Protein AF-A0A5K0WW25-F1 (afdb_monomer)

Nearest PDB structures (foldseek):
  7s5h-assembly1_B  TM=8.764E-01  e=6.501E-03  Homo sapiens
  2w2p-assembly1_A  TM=8.894E-01  e=1.204E-02  Homo sapiens
  2xtj-assembly1_A  TM=9.066E-01  e=1.696E-02  Homo sapiens
  2w2n-assembly1_A  TM=8.812E-01  e=1.946E-02  Homo sapiens

Radius of gyration: 14.04 Å; Cα contacts (8 Å, |Δi|>4): 53; chains: 1; bounding box: 32×23×36 Å

InterPro domains:
  IPR000209 Peptidase S8/S53 domain [PF00082] (1-59)
  IPR023828 Peptidase S8, subtilisin, Ser-active site [PS00138] (25-35)
  IPR036852 Peptidase S8/S53 domain superfamily [G3DSA:3.40.50.200] (1-59)
  IPR036852 Peptidase S8/S53 domain superfamily [SSF52743] (1-59)
  IPR045051 Subtilisin-like protease [PTHR10795] (1-59)

Foldseek 3Di:
DLDWFDFAQDWDQDDDPDGIDGGGDVVRRVVVLVVQLVVVCVVPVPDDPVRSSVVVRVD

Secondary structure (DSSP, 8-state):
-------SSEEEE-STT-SEEEE-SHHHHHHHHHHHHHHHHHH-TT--HHHHHHHHH--

Structure (mmCIF, N/CA/C/O backbone):
data_AF-A0A5K0WW25-F1
#
_entry.id   AF-A0A5K0WW25-F1
#
loop_
_atom_site.group_PDB
_atom_site.id
_atom_site.type_symbol
_atom_site.label_atom_id
_atom_site.label_alt_id
_atom_site.label_comp_id
_atom_site.label_asym_id
_atom_site.label_entity_id
_atom_site.label_seq_id
_atom_site.pdbx_PDB_ins_code
_atom_site.Cartn_x
_atom_site.Cartn_y
_atom_site.Cartn_z
_atom_site.occupancy
_atom_site.B_iso_or_equiv
_atom_site.auth_seq_id
_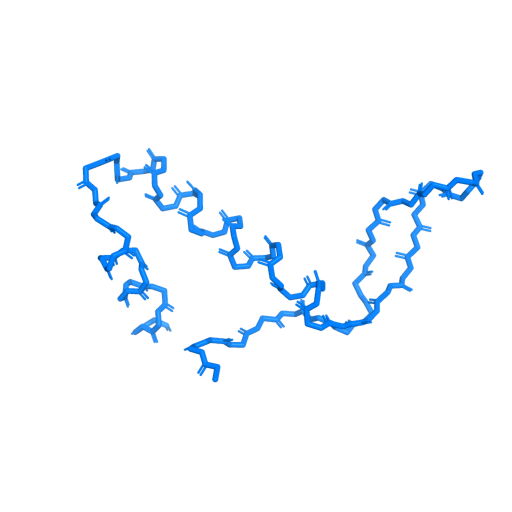atom_site.auth_comp_id
_atom_site.auth_asym_id
_atom_site.auth_atom_id
_atom_site.pdbx_PDB_model_num
ATOM 1 N N . PRO A 1 1 ? 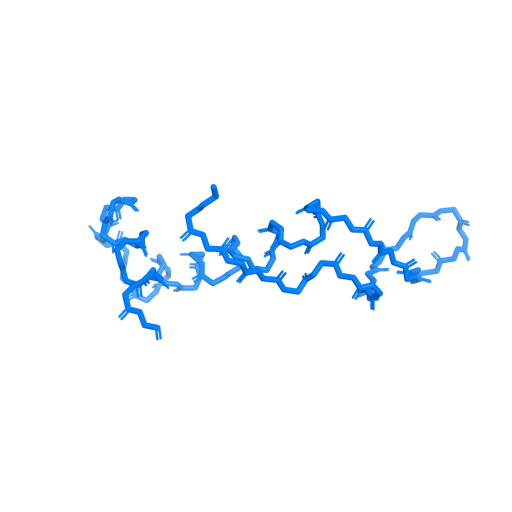-3.715 -14.815 2.468 1.00 75.62 1 PRO A N 1
ATOM 2 C CA . PRO A 1 1 ? -3.856 -13.359 2.220 1.00 75.62 1 PRO A CA 1
ATOM 3 C C . PRO A 1 1 ? -5.071 -12.857 3.000 1.00 75.62 1 PRO A C 1
ATOM 5 O O . PRO A 1 1 ? -6.015 -13.627 3.132 1.00 75.62 1 PRO A O 1
ATOM 8 N N . ASP A 1 2 ? -5.036 -11.629 3.520 1.00 91.56 2 ASP A N 1
ATOM 9 C CA . ASP A 1 2 ? -6.157 -11.063 4.292 1.00 91.56 2 ASP A CA 1
ATOM 10 C C . ASP A 1 2 ? -7.140 -10.256 3.424 1.00 91.56 2 ASP A C 1
ATOM 12 O O . ASP A 1 2 ? -8.325 -10.214 3.724 1.00 91.56 2 ASP A O 1
ATOM 16 N N . ILE A 1 3 ? -6.659 -9.633 2.341 1.00 95.31 3 ILE A N 1
ATOM 17 C CA . ILE A 1 3 ? -7.460 -8.876 1.368 1.00 95.31 3 ILE A CA 1
ATOM 18 C C . ILE A 1 3 ? -6.781 -8.912 -0.011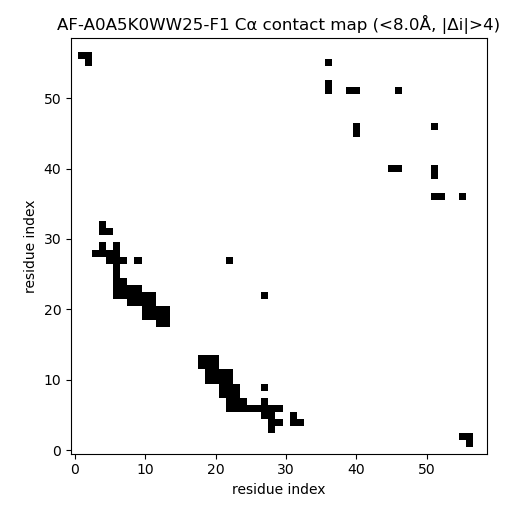 1.00 95.31 3 ILE A C 1
ATOM 20 O O . ILE A 1 3 ? -5.561 -9.085 -0.101 1.00 95.31 3 ILE A O 1
ATOM 24 N N . ALA A 1 4 ? -7.565 -8.765 -1.081 1.00 96.56 4 ALA A N 1
ATOM 25 C CA . ALA A 1 4 ? -7.076 -8.602 -2.448 1.00 96.56 4 ALA A CA 1
ATOM 26 C C . ALA A 1 4 ? -7.187 -7.136 -2.896 1.00 96.56 4 ALA A C 1
ATOM 28 O O . ALA A 1 4 ? -8.149 -6.449 -2.565 1.00 96.56 4 ALA A O 1
ATOM 29 N N . ALA A 1 5 ? -6.211 -6.665 -3.670 1.00 96.62 5 ALA A N 1
ATOM 30 C CA . ALA A 1 5 ? -6.192 -5.319 -4.236 1.00 96.62 5 ALA A CA 1
ATOM 31 C C . ALA A 1 5 ? -5.596 -5.343 -5.657 1.00 96.62 5 ALA A C 1
ATOM 33 O O . ALA A 1 5 ? -4.939 -6.327 -6.019 1.00 96.62 5 ALA A O 1
ATOM 34 N N . PRO A 1 6 ? -5.803 -4.289 -6.470 1.00 97.25 6 PRO A N 1
ATOM 35 C CA . PRO A 1 6 ? -5.288 -4.231 -7.834 1.00 97.25 6 PRO A CA 1
ATOM 36 C C . PRO A 1 6 ? -3.764 -4.361 -7.876 1.00 97.25 6 PRO A C 1
ATOM 38 O O . PRO A 1 6 ? -3.036 -3.550 -7.309 1.00 97.25 6 PRO A O 1
ATOM 41 N N . GLY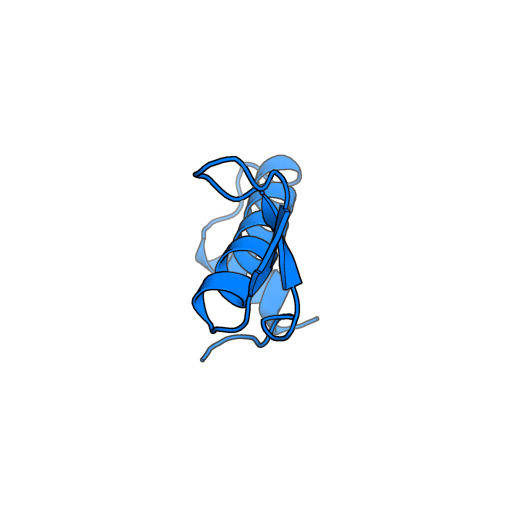 A 1 7 ? -3.279 -5.392 -8.562 1.00 97.06 7 GLY A N 1
ATOM 42 C CA . GLY A 1 7 ? -1.850 -5.675 -8.691 1.00 97.06 7 GLY A CA 1
ATOM 43 C C . GLY A 1 7 ? -1.434 -6.100 -10.091 1.00 97.06 7 GLY A C 1
ATOM 44 O O . GLY A 1 7 ? -0.323 -6.577 -10.251 1.00 97.06 7 GLY A O 1
ATOM 45 N N . VAL A 1 8 ? -2.298 -5.975 -11.099 1.00 98.00 8 VAL A N 1
ATOM 46 C CA . VAL A 1 8 ? -1.998 -6.358 -12.487 1.00 98.00 8 VAL A CA 1
ATOM 47 C C . VAL A 1 8 ? -2.152 -5.135 -13.378 1.00 98.00 8 VAL A C 1
ATOM 49 O O . VAL A 1 8 ? -3.151 -4.431 -13.269 1.00 98.00 8 VAL A O 1
ATOM 52 N N . ASN A 1 9 ? -1.167 -4.899 -14.247 1.00 96.94 9 ASN A N 1
ATOM 53 C CA . ASN A 1 9 ? -1.099 -3.758 -15.163 1.00 96.94 9 ASN A CA 1
ATOM 54 C C . ASN A 1 9 ? -1.349 -2.416 -14.460 1.00 96.94 9 ASN A C 1
ATOM 56 O O . ASN A 1 9 ? -2.133 -1.586 -14.916 1.00 96.94 9 ASN A O 1
ATOM 60 N N . ILE A 1 10 ? -0.658 -2.204 -13.341 1.00 97.75 10 ILE A N 1
ATOM 61 C CA . ILE A 1 10 ? -0.700 -0.951 -12.590 1.00 97.75 10 ILE A CA 1
ATOM 62 C C . ILE A 1 10 ? 0.347 -0.001 -13.162 1.00 97.75 10 ILE A C 1
ATOM 64 O O . ILE A 1 10 ? 1.527 -0.348 -13.233 1.00 97.75 10 ILE A O 1
ATOM 68 N N . LEU A 1 11 ? -0.083 1.197 -13.557 1.00 97.00 11 LEU A N 1
ATOM 69 C CA . LEU A 1 11 ? 0.811 2.275 -13.967 1.00 97.00 11 LEU A CA 1
ATOM 70 C C . LEU A 1 11 ? 1.405 2.942 -12.723 1.00 97.00 11 LEU A C 1
ATOM 72 O O . LEU A 1 11 ? 0.666 3.474 -11.897 1.00 97.00 11 LEU A O 1
ATOM 76 N N . ALA A 1 12 ? 2.727 2.935 -12.594 1.00 95.62 12 ALA A N 1
ATOM 77 C CA . ALA A 1 12 ? 3.425 3.573 -11.482 1.00 95.62 12 ALA A CA 1
ATOM 78 C C . ALA A 1 12 ? 4.668 4.323 -11.965 1.00 95.62 12 ALA A C 1
ATOM 80 O O . ALA A 1 12 ? 5.173 4.061 -13.058 1.00 95.62 12 ALA A O 1
ATOM 81 N N . ALA A 1 13 ? 5.148 5.265 -11.149 1.00 95.56 13 ALA A N 1
ATOM 82 C CA . ALA A 1 13 ? 6.392 5.973 -11.424 1.00 95.56 13 ALA A CA 1
ATOM 83 C C . ALA A 1 13 ? 7.568 4.985 -11.491 1.00 95.56 13 ALA A C 1
ATOM 85 O O . ALA A 1 13 ? 7.637 4.040 -10.701 1.00 95.56 13 ALA A O 1
ATOM 86 N N . TRP A 1 14 ? 8.485 5.208 -12.429 1.00 94.62 14 TRP A N 1
ATOM 87 C CA . TRP A 1 14 ? 9.621 4.321 -12.676 1.00 94.62 14 TRP A CA 1
ATOM 88 C C . TRP A 1 14 ? 10.929 5.111 -12.810 1.00 94.62 14 TRP A C 1
ATOM 90 O O . TRP A 1 14 ? 10.921 6.326 -13.013 1.00 94.62 14 TRP A O 1
ATOM 100 N N . SER A 1 15 ? 12.065 4.436 -12.627 1.00 89.25 15 SER A N 1
ATOM 101 C CA . SER A 1 15 ? 13.396 5.037 -12.782 1.00 89.25 15 SER A CA 1
ATOM 102 C C . SER A 1 15 ? 13.962 4.802 -14.192 1.00 89.25 15 SER A C 1
ATOM 104 O O . SER A 1 15 ? 13.368 4.102 -15.007 1.00 89.25 15 SER A O 1
ATOM 106 N N . ASN A 1 16 ? 15.139 5.362 -14.490 1.00 74.12 16 ASN A N 1
ATOM 107 C CA . ASN A 1 16 ? 15.891 5.125 -15.735 1.00 74.12 16 ASN A CA 1
ATOM 108 C C . ASN A 1 16 ? 15.222 5.671 -17.013 1.00 74.12 16 ASN A C 1
ATOM 110 O O . ASN A 1 16 ? 15.002 4.942 -17.977 1.00 74.12 16 ASN A O 1
ATOM 114 N N . SER A 1 17 ? 14.942 6.979 -17.033 1.00 84.75 17 SER A N 1
ATOM 115 C CA . SER A 1 17 ? 14.498 7.742 -18.220 1.00 84.75 17 SER A CA 1
ATOM 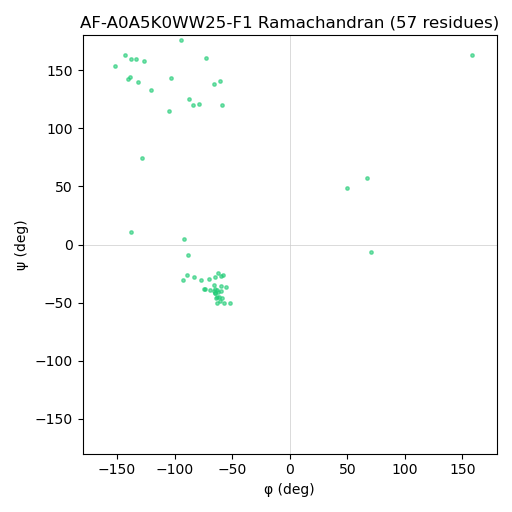116 C C . SER A 1 17 ? 13.077 7.465 -18.726 1.00 84.75 17 SER A C 1
ATOM 118 O O . SER A 1 17 ? 12.599 8.194 -19.593 1.00 84.75 17 SER A O 1
ATOM 120 N N . ILE A 1 18 ? 12.373 6.479 -18.165 1.00 88.75 18 ILE A N 1
ATOM 121 C CA . ILE A 1 18 ? 10.940 6.270 -18.386 1.00 88.75 18 ILE A CA 1
ATOM 122 C C . ILE A 1 18 ? 10.202 6.733 -17.125 1.00 88.75 18 ILE A C 1
ATOM 124 O O . ILE A 1 18 ? 10.386 6.124 -16.073 1.00 88.75 18 ILE A O 1
ATOM 128 N N . PRO A 1 19 ? 9.367 7.783 -17.193 1.00 90.81 19 PRO A N 1
ATOM 129 C CA . PRO A 1 19 ? 8.737 8.343 -16.000 1.00 90.81 19 PRO A CA 1
ATOM 130 C C . PRO A 1 19 ? 7.671 7.421 -15.395 1.00 90.81 19 PRO A C 1
ATOM 132 O O . PRO A 1 19 ? 7.474 7.445 -14.183 1.00 90.81 19 PRO A O 1
ATOM 135 N N . TYR A 1 20 ? 7.004 6.599 -16.213 1.00 95.69 20 TYR A N 1
ATOM 136 C CA . TYR A 1 20 ? 5.953 5.680 -15.775 1.00 95.69 20 TYR A CA 1
ATOM 137 C C . TYR A 1 20 ? 6.030 4.341 -16.501 1.00 95.69 20 TYR A C 1
ATOM 139 O O . TYR A 1 20 ? 6.283 4.293 -17.702 1.00 95.69 20 TYR A O 1
ATOM 147 N N . PHE A 1 21 ? 5.745 3.258 -15.786 1.00 95.31 21 PHE A N 1
ATOM 148 C CA . PHE A 1 21 ? 5.773 1.908 -16.333 1.00 95.31 21 PHE A CA 1
ATOM 149 C C . PHE A 1 21 ? 4.593 1.082 -15.815 1.00 95.31 21 PHE A C 1
ATOM 151 O O . PHE A 1 21 ? 4.171 1.236 -14.667 1.00 95.31 21 PHE A O 1
ATOM 158 N N . PHE A 1 22 ? 4.053 0.211 -16.671 1.00 96.81 22 PHE A N 1
ATOM 159 C CA . PHE A 1 22 ? 3.029 -0.755 -16.282 1.00 96.81 22 PHE A CA 1
ATOM 160 C C . PHE A 1 22 ? 3.686 -1.993 -15.680 1.00 96.81 22 PHE A C 1
ATOM 162 O O . PHE A 1 22 ? 4.437 -2.691 -16.356 1.00 96.81 22 PHE A O 1
ATOM 169 N N . ALA A 1 23 ? 3.368 -2.292 -14.426 1.00 95.81 23 ALA A N 1
ATOM 170 C CA . ALA A 1 23 ? 3.901 -3.446 -13.715 1.00 95.81 23 ALA A CA 1
ATOM 171 C C . ALA A 1 23 ? 2.785 -4.315 -13.121 1.00 95.81 23 ALA A C 1
ATOM 173 O O . ALA A 1 23 ? 1.666 -3.856 -12.878 1.00 95.81 23 ALA A O 1
ATOM 174 N N . SER A 1 24 ? 3.110 -5.584 -12.873 1.00 97.38 24 SER A N 1
ATOM 175 C CA . SER A 1 24 ? 2.212 -6.557 -12.251 1.00 97.38 24 SER A CA 1
ATOM 176 C C . SER A 1 24 ? 2.927 -7.303 -11.125 1.00 97.38 24 SER A C 1
ATOM 178 O O . SER A 1 24 ? 4.087 -7.678 -11.266 1.00 97.38 24 SER A O 1
ATOM 180 N N . GLY A 1 25 ? 2.231 -7.542 -10.018 1.00 97.00 25 GLY A N 1
ATOM 181 C CA . GLY A 1 25 ? 2.715 -8.279 -8.859 1.00 97.00 25 GLY A CA 1
ATOM 182 C C . GLY A 1 25 ? 1.938 -7.940 -7.587 1.00 97.00 25 GLY A C 1
ATOM 183 O O . GLY A 1 25 ? 1.292 -6.897 -7.474 1.00 97.00 25 GLY A O 1
ATOM 184 N N . THR A 1 26 ? 2.052 -8.793 -6.568 1.00 9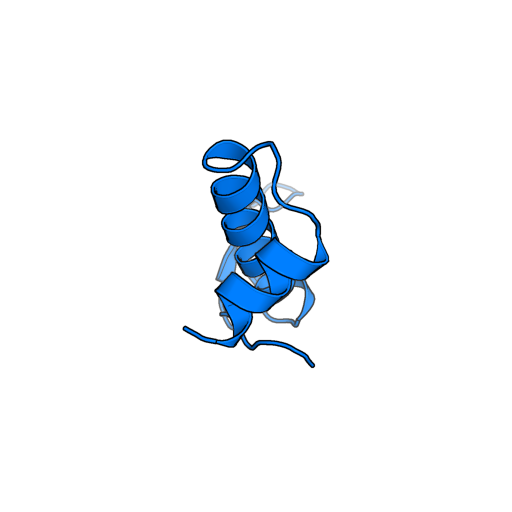7.00 26 THR A N 1
ATOM 185 C CA . THR A 1 26 ? 1.542 -8.485 -5.217 1.00 97.00 26 THR A CA 1
ATOM 186 C C . THR A 1 26 ? 2.237 -7.261 -4.609 1.00 97.00 26 THR A C 1
ATOM 188 O O . THR A 1 26 ? 1.635 -6.547 -3.809 1.00 97.00 26 THR A O 1
ATOM 191 N N . SER A 1 27 ? 3.458 -6.953 -5.059 1.00 95.94 27 SER A N 1
ATOM 192 C CA . SER A 1 27 ? 4.180 -5.705 -4.790 1.00 95.94 27 SER A CA 1
ATOM 193 C C . SER A 1 27 ? 3.442 -4.454 -5.272 1.00 95.94 27 SER A C 1
ATOM 195 O O . SER A 1 27 ? 3.629 -3.397 -4.682 1.00 95.94 27 SER A O 1
ATOM 197 N N . MET A 1 28 ? 2.587 -4.560 -6.295 1.00 97.81 28 MET A N 1
ATOM 198 C CA . MET A 1 28 ? 1.759 -3.455 -6.794 1.00 97.81 28 MET A CA 1
ATOM 199 C C . MET A 1 28 ? 0.403 -3.390 -6.072 1.00 97.81 28 MET A C 1
ATOM 201 O O . MET A 1 28 ? -0.149 -2.306 -5.908 1.00 97.81 28 MET A O 1
ATOM 205 N N . ALA A 1 29 ? -0.100 -4.511 -5.546 1.00 97.50 29 ALA A N 1
ATOM 206 C CA . ALA A 1 29 ? -1.298 -4.542 -4.698 1.00 97.50 29 ALA A CA 1
ATOM 207 C C . ALA A 1 29 ? -1.046 -3.994 -3.278 1.00 97.50 29 ALA A C 1
ATOM 209 O O . ALA A 1 29 ? -1.880 -3.283 -2.722 1.00 97.50 29 ALA A O 1
ATOM 210 N N . CYS A 1 30 ? 0.122 -4.284 -2.698 1.00 97.19 30 CYS A N 1
ATOM 211 C CA . CYS A 1 30 ? 0.521 -3.840 -1.358 1.00 97.19 30 CYS A CA 1
ATOM 212 C C . CYS A 1 30 ? 0.393 -2.315 -1.111 1.00 97.19 30 CYS A C 1
ATOM 214 O O . CYS A 1 30 ? -0.225 -1.932 -0.109 1.00 97.19 30 CYS A O 1
ATOM 216 N N . PRO A 1 31 ? 0.914 -1.419 -1.978 1.00 97.56 31 PRO A N 1
ATOM 217 C CA . PRO A 1 31 ? 0.807 0.023 -1.760 1.00 97.56 31 PRO A CA 1
ATOM 218 C C . PRO A 1 31 ? -0.637 0.537 -1.817 1.00 97.56 31 PRO A C 1
ATOM 220 O O . PRO A 1 31 ? -0.945 1.493 -1.111 1.00 97.56 31 PRO A O 1
ATOM 223 N N . HIS A 1 32 ? -1.544 -0.113 -2.561 1.00 97.69 32 HIS A N 1
ATOM 224 C CA . HIS A 1 32 ? -2.968 0.246 -2.551 1.00 97.69 32 HIS A CA 1
ATOM 225 C C . HIS A 1 32 ? -3.586 0.034 -1.164 1.00 97.69 32 HIS A C 1
ATOM 227 O O . HIS A 1 32 ? -4.188 0.950 -0.605 1.00 97.69 32 HIS A O 1
ATOM 233 N N . VAL A 1 33 ? -3.382 -1.146 -0.569 1.00 97.81 33 VAL A N 1
ATOM 234 C CA . VAL A 1 33 ? -3.889 -1.451 0.783 1.00 97.81 33 VAL A CA 1
ATOM 235 C C . VAL A 1 33 ? -3.211 -0.566 1.831 1.00 97.81 33 VAL A C 1
ATOM 237 O O . VAL A 1 33 ? -3.868 -0.072 2.745 1.00 97.81 33 VAL A O 1
ATOM 240 N N . SER A 1 34 ? -1.910 -0.308 1.673 1.00 97.56 34 SER A N 1
ATOM 241 C CA . SER A 1 34 ? -1.150 0.570 2.572 1.00 97.56 34 SER A CA 1
ATOM 242 C C . SER A 1 34 ? -1.670 2.010 2.540 1.00 97.56 34 SER A C 1
ATOM 244 O O . SER A 1 34 ? -1.786 2.639 3.589 1.00 97.56 34 SER A O 1
ATOM 246 N N . GLY A 1 35 ? -2.045 2.518 1.361 1.00 97.75 35 GLY A N 1
ATOM 247 C CA . GLY A 1 35 ? -2.669 3.832 1.202 1.00 97.75 35 GLY A CA 1
ATOM 248 C C . GLY A 1 35 ? -4.023 3.930 1.908 1.00 97.75 35 GLY A C 1
ATOM 249 O O . GLY A 1 35 ? -4.257 4.881 2.652 1.00 97.75 35 GLY A O 1
ATOM 250 N N . VAL A 1 36 ? -4.886 2.919 1.753 1.00 97.69 36 VAL A N 1
ATOM 251 C CA . VAL A 1 36 ? -6.179 2.854 2.461 1.00 97.69 36 VAL A CA 1
ATOM 252 C C . VAL A 1 36 ? -5.974 2.800 3.978 1.00 97.69 36 VAL A C 1
ATOM 254 O O . VAL A 1 36 ? -6.613 3.546 4.718 1.00 97.69 36 VAL A O 1
ATOM 257 N N . ALA A 1 37 ? -5.038 1.976 4.455 1.00 97.62 37 ALA A N 1
ATOM 258 C CA . ALA A 1 37 ? -4.716 1.885 5.877 1.00 97.62 37 ALA A CA 1
ATOM 259 C C . ALA A 1 37 ? -4.177 3.211 6.443 1.00 97.62 37 ALA A C 1
ATOM 261 O O . ALA A 1 37 ? -4.561 3.610 7.544 1.00 97.62 37 ALA A O 1
ATOM 262 N N . ALA A 1 38 ? -3.325 3.917 5.692 1.00 98.12 38 ALA A N 1
ATOM 263 C CA . ALA A 1 38 ? -2.813 5.230 6.075 1.00 98.12 38 ALA A CA 1
ATOM 264 C C . ALA A 1 38 ? -3.929 6.284 6.140 1.00 98.12 38 ALA A C 1
ATOM 266 O O . ALA A 1 38 ? -3.989 7.051 7.102 1.00 98.12 38 ALA A O 1
ATOM 267 N N . LEU A 1 39 ? -4.855 6.281 5.173 1.00 98.00 39 LEU A N 1
ATOM 268 C CA . LEU A 1 39 ? -6.027 7.156 5.192 1.00 98.00 39 LEU A CA 1
ATOM 269 C C . LEU A 1 39 ? -6.892 6.892 6.431 1.00 98.00 39 LEU A C 1
ATOM 271 O O . LEU A 1 39 ? -7.203 7.828 7.167 1.00 98.00 39 LEU A O 1
ATOM 275 N N . LEU A 1 40 ? -7.204 5.626 6.723 1.00 97.56 40 LEU A N 1
ATOM 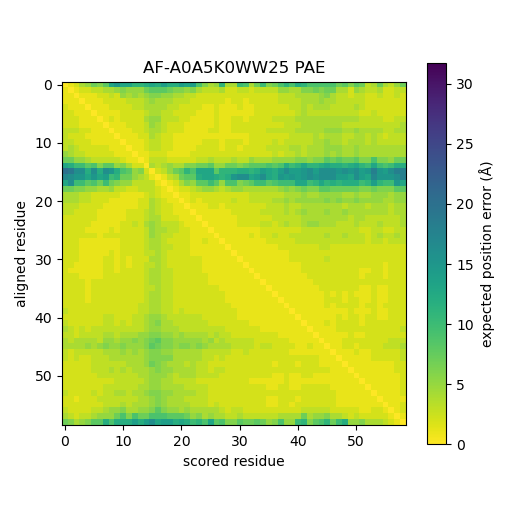276 C CA . LEU A 1 40 ? -7.951 5.252 7.928 1.00 97.56 40 LEU A CA 1
ATOM 277 C C . LEU A 1 40 ? -7.228 5.680 9.207 1.00 97.56 40 LEU A C 1
ATOM 279 O O . LEU A 1 40 ? -7.867 6.185 10.126 1.00 97.56 4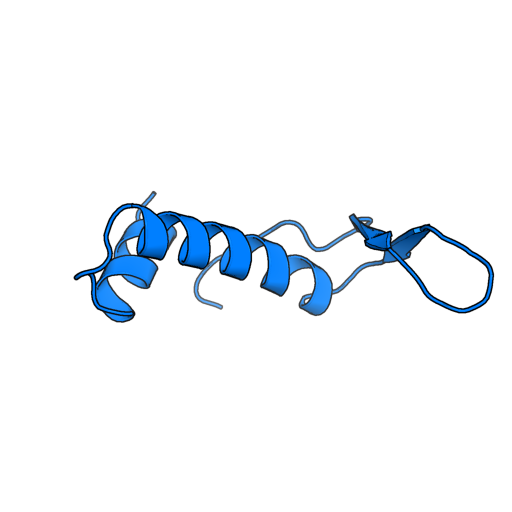0 LEU A O 1
ATOM 283 N N . LYS A 1 41 ? -5.897 5.550 9.266 1.00 97.50 41 LYS A N 1
ATOM 284 C CA . LYS A 1 41 ? -5.111 6.025 10.411 1.00 97.50 41 LYS A CA 1
ATOM 285 C C . LYS A 1 41 ? -5.152 7.547 10.556 1.00 97.50 41 LYS A C 1
ATOM 287 O O . LYS A 1 41 ? -5.152 8.034 11.681 1.00 97.50 41 LYS A O 1
ATOM 292 N N . SER A 1 42 ? -5.202 8.291 9.451 1.00 98.00 42 SER A N 1
ATOM 293 C CA . SER A 1 42 ? -5.320 9.754 9.480 1.00 98.00 42 SER A CA 1
ATOM 294 C C . SER A 1 42 ? -6.692 10.222 9.981 1.00 98.00 42 SER A C 1
ATOM 296 O O . SER A 1 42 ? -6.765 11.155 10.775 1.00 98.00 42 SER A O 1
ATOM 298 N N . LEU A 1 43 ? -7.768 9.531 9.583 1.00 98.12 43 LEU A N 1
ATOM 299 C CA . LEU A 1 43 ? -9.140 9.825 10.010 1.00 98.12 43 LEU A CA 1
ATOM 300 C C . LEU A 1 43 ? -9.424 9.328 11.433 1.00 98.12 43 LEU A C 1
ATOM 302 O O . LEU A 1 43 ? -10.199 9.937 12.170 1.00 98.12 43 LEU A O 1
ATOM 306 N N . HIS A 1 44 ? -8.766 8.242 11.839 1.00 97.38 44 HIS A N 1
ATOM 307 C CA . HIS A 1 44 ? -8.900 7.636 13.157 1.00 97.38 44 HIS A CA 1
ATOM 308 C C . HIS A 1 44 ? -7.528 7.427 13.827 1.00 97.38 44 HIS A C 1
ATOM 310 O O . HIS A 1 44 ? -7.062 6.289 13.969 1.00 97.38 44 HIS A O 1
ATOM 316 N N . PRO A 1 45 ? -6.876 8.502 14.321 1.00 97.44 45 PRO A N 1
ATOM 317 C CA . PRO A 1 45 ? -5.519 8.435 14.876 1.00 97.44 45 PRO A CA 1
ATOM 318 C C . PRO A 1 45 ? -5.361 7.467 16.052 1.00 97.44 45 PRO A C 1
ATOM 320 O O . PRO A 1 45 ? -4.279 6.919 16.262 1.00 97.44 45 PRO A O 1
ATOM 323 N N . HIS A 1 46 ? -6.434 7.204 16.800 1.00 97.56 46 HIS A N 1
ATOM 324 C CA . HIS A 1 46 ? -6.424 6.317 17.967 1.00 97.56 46 HIS A CA 1
ATOM 325 C C . HIS A 1 46 ? -6.692 4.843 17.640 1.00 97.56 46 HIS A C 1
ATOM 327 O O . HIS A 1 46 ? -6.530 3.994 18.513 1.00 97.56 46 HIS A O 1
ATOM 333 N N . TRP A 1 47 ? -7.082 4.507 16.406 1.00 97.69 47 TRP A N 1
ATOM 334 C CA . TRP A 1 47 ? -7.322 3.112 16.041 1.00 97.69 47 TRP A CA 1
ATOM 335 C C . TRP A 1 47 ? -6.033 2.291 16.091 1.00 97.69 47 TRP A C 1
ATOM 337 O O . TRP A 1 47 ? -4.960 2.729 15.650 1.00 97.69 47 TRP A O 1
ATOM 347 N N . SER A 1 48 ? -6.152 1.080 16.634 1.00 97.94 48 SER A N 1
ATOM 348 C CA . SER A 1 48 ? -5.078 0.092 16.636 1.00 97.94 48 SER A CA 1
ATOM 349 C C . SER A 1 48 ? -4.886 -0.501 15.231 1.00 97.94 48 SER A C 1
ATOM 351 O O . SER A 1 48 ? -5.811 -0.464 14.412 1.00 97.94 48 SER A O 1
ATOM 353 N N . PRO A 1 49 ? -3.721 -1.105 14.932 1.00 96.56 49 PRO A N 1
ATOM 354 C CA . PRO A 1 49 ? -3.515 -1.804 13.661 1.00 96.56 49 PRO A CA 1
ATOM 355 C C . PRO A 1 49 ? -4.563 -2.897 13.400 1.00 96.56 49 PRO A C 1
ATOM 357 O O . PRO A 1 49 ? -5.014 -3.066 12.269 1.00 96.56 49 PRO A O 1
ATOM 360 N N . ALA A 1 50 ? -5.000 -3.598 14.453 1.00 97.38 50 ALA A N 1
ATOM 361 C CA . ALA A 1 50 ? -6.044 -4.615 14.361 1.00 97.38 50 ALA A CA 1
ATOM 362 C C . ALA A 1 50 ? -7.410 -4.017 13.990 1.00 97.38 50 ALA A C 1
ATOM 364 O O . ALA A 1 50 ? -8.111 -4.592 13.162 1.00 97.38 50 ALA A O 1
ATOM 365 N N . ALA A 1 51 ? -7.763 -2.850 14.543 1.00 97.38 51 ALA A N 1
ATOM 366 C CA . ALA A 1 51 ? -9.000 -2.152 14.194 1.00 97.38 51 ALA A CA 1
ATOM 367 C C . ALA A 1 51 ? -9.003 -1.696 12.725 1.00 97.38 51 ALA A C 1
ATOM 369 O O . ALA A 1 51 ? -9.992 -1.896 12.028 1.00 97.38 51 ALA A O 1
ATOM 370 N N . ILE A 1 52 ? -7.877 -1.170 12.226 1.00 97.19 52 ILE A N 1
ATOM 371 C CA . ILE A 1 52 ? -7.732 -0.781 10.812 1.00 97.19 52 ILE A CA 1
ATOM 372 C C . ILE A 1 52 ? -7.845 -2.001 9.894 1.00 97.19 52 ILE A C 1
ATOM 374 O O . ILE A 1 52 ? -8.590 -1.963 8.919 1.00 97.19 52 ILE A O 1
ATOM 378 N N . LYS A 1 53 ? -7.159 -3.105 10.218 1.00 96.38 53 LYS A N 1
ATOM 379 C CA . LYS A 1 53 ? -7.279 -4.358 9.457 1.00 96.38 53 LYS A CA 1
ATOM 380 C C . LYS A 1 53 ? -8.721 -4.870 9.451 1.00 96.38 53 LYS A C 1
ATOM 382 O O . LYS A 1 53 ? -9.217 -5.236 8.393 1.00 96.38 53 LYS A O 1
ATOM 387 N N . SER A 1 54 ? -9.383 -4.880 10.609 1.00 97.19 54 SER A N 1
ATOM 388 C CA . SER A 1 54 ? -10.783 -5.293 10.727 1.00 97.19 54 SER A CA 1
ATOM 389 C C . SER A 1 54 ? -11.672 -4.459 9.812 1.00 97.19 54 SER A C 1
ATOM 391 O O . SER A 1 54 ? -12.413 -5.029 9.024 1.00 97.19 54 SER A O 1
ATOM 393 N N . ALA A 1 55 ? -11.547 -3.130 9.868 1.00 96.38 55 ALA A N 1
ATOM 394 C CA . ALA A 1 55 ? -12.343 -2.220 9.053 1.00 96.38 55 ALA A CA 1
ATOM 395 C C . ALA A 1 55 ? -12.149 -2.439 7.545 1.00 96.38 55 ALA A C 1
ATOM 397 O O . ALA A 1 55 ? -13.109 -2.323 6.803 1.00 96.38 55 ALA A O 1
ATOM 398 N N . ILE A 1 56 ? -10.934 -2.777 7.103 1.00 95.88 56 ILE A N 1
ATOM 399 C CA . ILE A 1 56 ? -10.628 -3.025 5.686 1.00 95.88 56 ILE A CA 1
ATOM 400 C C . ILE A 1 56 ? -11.174 -4.377 5.200 1.00 95.88 56 ILE A C 1
ATOM 402 O O . ILE A 1 56 ? -11.589 -4.489 4.055 1.00 95.88 56 ILE A O 1
ATOM 406 N N . VAL A 1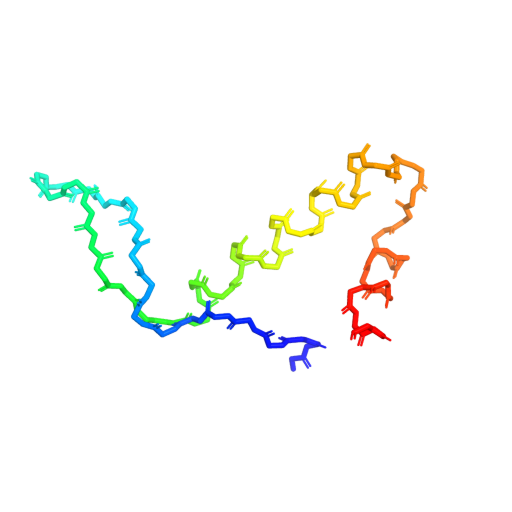 57 ? -11.127 -5.423 6.030 1.00 97.00 57 VAL A N 1
ATOM 407 C CA . VAL A 1 57 ? -11.468 -6.795 5.605 1.00 97.00 57 VAL A CA 1
ATOM 408 C C . VAL A 1 57 ? -12.975 -7.060 5.637 1.00 97.00 57 VAL A C 1
ATOM 410 O O . VAL A 1 57 ? -13.460 -7.909 4.895 1.00 97.00 57 VAL A O 1
ATOM 413 N N . THR A 1 58 ? -13.724 -6.374 6.503 1.00 94.50 58 THR A N 1
ATOM 414 C CA . THR A 1 58 ? -15.166 -6.621 6.681 1.00 94.50 58 THR A CA 1
ATOM 415 C C . THR A 1 58 ? -16.071 -5.750 5.805 1.00 94.50 58 THR A C 1
ATOM 417 O O . THR A 1 58 ? -17.288 -5.802 5.977 1.00 94.50 58 THR A O 1
ATOM 420 N N . THR A 1 59 ? -15.504 -4.933 4.916 1.00 80.56 59 THR A N 1
ATOM 421 C CA . THR A 1 59 ? -16.219 -4.054 3.971 1.00 80.56 59 THR A CA 1
ATOM 422 C C . THR A 1 59 ? -15.941 -4.475 2.542 1.00 80.56 59 THR A C 1
ATOM 424 O O . THR A 1 59 ? -16.901 -4.503 1.746 1.00 80.56 59 THR A O 1
#

Solvent-accessible surface area (backbone atoms only — not comparable to full-atom values): 3661 Å² total; per-residue (Å²): 133,84,76,90,59,76,22,66,72,42,78,40,82,45,74,89,96,40,66,60,45,74,45,67,37,71,79,52,13,48,58,56,56,50,51,53,50,50,50,52,40,70,79,37,73,86,60,50,74,67,54,52,50,49,61,66,60,79,106

Mean predicted aligned error: 3.2 Å

Organism: NCBI:txid210225

pLDDT: mean 95.29, std 4.98, range [74.12, 98.12]

Sequence (59 aa):
PDIAAPGVNILAAWSNSIPYFFASGTSMACPHVSGVAALLKSLHPHWSPAAIKSAIVTT